Protein AF-A0A7X1B8E7-F1 (afdb_monomer_lite)

Structure (mmCIF, N/CA/C/O backbone):
data_AF-A0A7X1B8E7-F1
#
_entry.id   AF-A0A7X1B8E7-F1
#
loop_
_atom_site.group_PDB
_atom_site.id
_atom_site.type_symbol
_atom_site.label_atom_id
_atom_site.label_alt_id
_atom_site.label_comp_id
_atom_site.label_asym_id
_atom_site.label_entity_id
_atom_site.label_seq_id
_atom_site.pdbx_PDB_ins_code
_atom_site.Cartn_x
_atom_site.Cartn_y
_atom_site.Cartn_z
_atom_site.occupancy
_atom_site.B_iso_or_equiv
_atom_site.auth_seq_id
_atom_site.auth_comp_id
_atom_site.auth_asym_id
_atom_site.auth_atom_id
_atom_site.pdbx_PDB_model_num
ATOM 1 N N . MET A 1 1 ? 8.653 -5.979 -4.083 1.00 61.28 1 MET A N 1
ATOM 2 C CA . MET A 1 1 ? 7.392 -6.712 -4.346 1.00 61.28 1 MET A CA 1
ATOM 3 C C . MET A 1 1 ? 7.484 -7.365 -5.715 1.00 61.28 1 MET A C 1
ATOM 5 O O . MET A 1 1 ? 8.195 -6.838 -6.560 1.00 61.28 1 MET A O 1
ATOM 9 N N . SER A 1 2 ? 6.846 -8.517 -5.927 1.00 78.12 2 SER A N 1
ATOM 10 C CA . SER A 1 2 ? 6.815 -9.160 -7.248 1.00 78.12 2 SER A CA 1
ATOM 11 C C . SER A 1 2 ? 5.537 -8.775 -7.995 1.00 78.12 2 SER A C 1
ATOM 13 O O . SER A 1 2 ? 4.493 -8.579 -7.372 1.00 78.12 2 SER A O 1
ATOM 15 N N . ALA A 1 3 ? 5.582 -8.725 -9.326 1.00 79.88 3 ALA A N 1
ATOM 16 C CA . ALA A 1 3 ? 4.411 -8.384 -10.135 1.00 79.88 3 ALA A CA 1
ATOM 17 C C . ALA A 1 3 ? 3.195 -9.292 -9.848 1.00 79.88 3 ALA A C 1
ATOM 19 O O . ALA A 1 3 ? 2.069 -8.815 -9.789 1.00 79.88 3 ALA A O 1
ATOM 20 N N . TYR A 1 4 ? 3.424 -10.581 -9.570 1.00 84.88 4 TYR A N 1
ATOM 21 C CA . TYR A 1 4 ? 2.363 -11.513 -9.171 1.00 84.88 4 TYR A CA 1
ATOM 22 C C . TYR A 1 4 ? 1.735 -11.164 -7.821 1.00 84.88 4 TYR A C 1
ATOM 24 O O . TYR A 1 4 ? 0.517 -11.217 -7.694 1.00 84.88 4 TYR A O 1
ATOM 32 N N . SER A 1 5 ? 2.540 -10.753 -6.833 1.00 84.12 5 SER A N 1
ATOM 33 C CA . SER A 1 5 ? 1.999 -10.297 -5.549 1.00 84.12 5 SER A CA 1
ATOM 34 C C . SER A 1 5 ? 1.102 -9.069 -5.717 1.00 84.12 5 SER A C 1
ATOM 36 O O . SER A 1 5 ? 0.026 -9.031 -5.134 1.00 84.12 5 SER A O 1
ATOM 38 N N . LEU A 1 6 ? 1.477 -8.117 -6.582 1.00 83.88 6 LEU A N 1
ATOM 39 C CA . LEU A 1 6 ? 0.653 -6.937 -6.869 1.00 83.88 6 LEU A CA 1
ATOM 40 C C . LEU A 1 6 ? -0.681 -7.311 -7.517 1.00 83.88 6 LEU A C 1
ATOM 42 O O . LEU A 1 6 ? -1.714 -6.773 -7.133 1.00 83.88 6 LEU A O 1
ATOM 46 N N . LEU A 1 7 ? -0.670 -8.265 -8.451 1.00 89.06 7 LEU A N 1
ATOM 47 C CA . LEU A 1 7 ? -1.897 -8.747 -9.079 1.00 89.06 7 LEU A CA 1
ATOM 48 C C . LEU A 1 7 ? -2.820 -9.453 -8.081 1.00 89.06 7 LEU A C 1
ATOM 50 O O . LEU A 1 7 ? -4.013 -9.172 -8.053 1.00 89.06 7 LEU A O 1
ATOM 54 N N . VAL A 1 8 ? -2.275 -10.337 -7.240 1.00 89.75 8 VAL A N 1
ATOM 55 C CA . VAL A 1 8 ? -3.066 -11.064 -6.235 1.00 89.75 8 VAL A CA 1
ATOM 56 C C . VAL A 1 8 ? -3.649 -10.101 -5.205 1.00 89.75 8 VAL A C 1
ATOM 58 O O . VAL A 1 8 ? -4.855 -10.117 -4.974 1.00 89.75 8 VAL A O 1
ATOM 61 N N . PHE A 1 9 ? -2.832 -9.218 -4.625 1.00 87.19 9 PHE A N 1
ATOM 62 C CA . PHE A 1 9 ? -3.322 -8.240 -3.652 1.00 87.19 9 PHE A CA 1
ATOM 63 C C . PHE 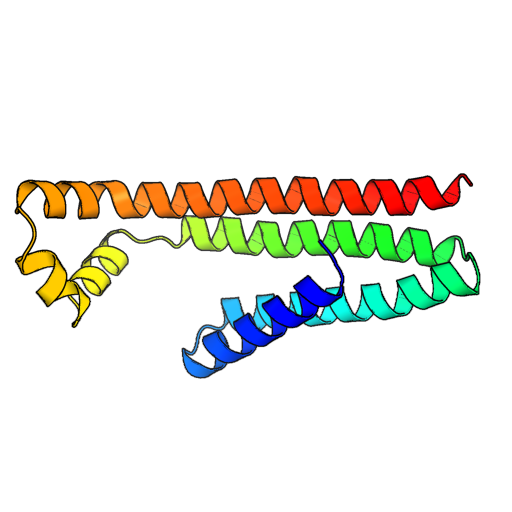A 1 9 ? -4.299 -7.244 -4.277 1.00 87.19 9 PHE A C 1
ATOM 65 O O . PHE A 1 9 ? -5.305 -6.919 -3.654 1.00 87.19 9 PHE A O 1
ATOM 72 N N . GLY A 1 10 ? -4.057 -6.806 -5.515 1.00 85.75 10 GLY A N 1
ATOM 73 C CA . GLY A 1 10 ? -4.974 -5.933 -6.242 1.00 85.75 10 GLY A CA 1
ATOM 74 C C . GLY A 1 10 ? -6.332 -6.586 -6.492 1.00 85.75 10 GLY A C 1
ATOM 75 O O . GLY A 1 10 ? -7.362 -5.970 -6.227 1.00 85.75 10 GLY A O 1
ATOM 76 N N . ALA A 1 11 ? -6.340 -7.851 -6.924 1.00 90.12 11 ALA A N 1
ATOM 77 C CA . ALA A 1 11 ? -7.564 -8.612 -7.160 1.00 90.12 11 ALA A CA 1
ATOM 78 C C . ALA A 1 11 ? -8.343 -8.868 -5.863 1.00 90.12 11 ALA A C 1
ATOM 80 O O . ALA A 1 11 ? -9.553 -8.660 -5.832 1.00 90.12 11 ALA A O 1
ATOM 81 N N . LEU A 1 12 ? -7.657 -9.262 -4.783 1.00 89.06 12 LEU A N 1
ATOM 82 C CA . LEU A 1 12 ? -8.288 -9.458 -3.476 1.00 89.06 12 LEU A CA 1
ATOM 83 C C . LEU A 1 12 ? -8.855 -8.144 -2.931 1.00 89.06 12 LEU A C 1
ATOM 85 O O . LEU A 1 12 ? -10.003 -8.116 -2.502 1.00 89.06 12 LEU A O 1
ATOM 89 N N . SER A 1 13 ? -8.093 -7.049 -3.003 1.00 85.00 13 SER A N 1
ATOM 90 C CA . SER A 1 13 ? -8.560 -5.723 -2.583 1.00 85.00 13 SER A CA 1
ATOM 91 C C . SER A 1 13 ? -9.808 -5.307 -3.362 1.00 85.00 13 SER A C 1
ATOM 93 O O . SER A 1 13 ? -10.795 -4.900 -2.762 1.00 85.00 13 SER A O 1
ATOM 95 N N . LEU A 1 14 ? -9.811 -5.479 -4.688 1.00 87.38 14 LEU A N 1
ATOM 96 C CA . LEU A 1 14 ? -10.980 -5.193 -5.522 1.00 87.38 14 LEU A CA 1
ATOM 97 C C . LEU A 1 14 ? -12.187 -6.059 -5.164 1.00 87.38 14 LEU A C 1
ATOM 99 O O . LEU A 1 14 ? -13.293 -5.534 -5.076 1.00 87.38 14 LEU A O 1
ATOM 103 N N . LEU A 1 15 ? -11.982 -7.359 -4.940 1.00 90.75 15 LEU A N 1
ATOM 104 C CA . LEU A 1 15 ? -13.047 -8.284 -4.563 1.00 90.75 15 LEU A CA 1
ATOM 105 C C . LEU A 1 15 ? -13.686 -7.863 -3.233 1.00 90.75 15 LEU A C 1
ATOM 107 O O . LEU A 1 15 ? -14.893 -7.642 -3.167 1.00 90.75 15 LEU A O 1
ATOM 111 N N . PHE A 1 16 ? -12.877 -7.706 -2.183 1.00 86.44 16 PHE A N 1
ATOM 112 C CA . PHE A 1 16 ? -13.377 -7.365 -0.853 1.00 86.44 16 PHE A CA 1
ATOM 113 C C . PHE A 1 16 ? -13.995 -5.972 -0.822 1.00 86.44 16 PHE A C 1
ATOM 115 O O . PHE A 1 16 ? -15.093 -5.794 -0.303 1.00 86.44 16 PHE A O 1
ATOM 122 N N . SER A 1 17 ? -13.331 -4.977 -1.403 1.00 84.62 17 SER A N 1
ATOM 123 C CA . SER A 1 17 ? -13.833 -3.606 -1.393 1.00 84.62 17 SER A CA 1
ATOM 124 C C . SER A 1 17 ? -15.027 -3.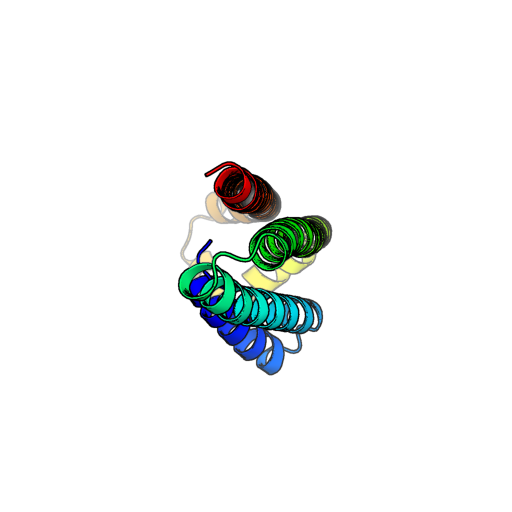396 -2.319 1.00 84.62 17 SER A C 1
ATOM 126 O O . SER A 1 17 ? -15.878 -2.569 -2.007 1.00 84.62 17 SER A O 1
ATOM 128 N N . GLY A 1 18 ? -15.133 -4.158 -3.410 1.00 80.62 18 GLY A N 1
ATOM 129 C CA . GLY A 1 18 ? -16.314 -4.162 -4.271 1.00 80.62 18 GLY A CA 1
ATOM 130 C C . GLY A 1 18 ? -17.546 -4.718 -3.555 1.00 80.62 18 GLY A C 1
ATOM 131 O O . GLY A 1 18 ? -18.621 -4.137 -3.660 1.00 80.62 18 GLY A O 1
ATOM 132 N N . VAL A 1 19 ? -17.381 -5.789 -2.771 1.00 84.19 19 VAL A N 1
ATOM 133 C CA . VAL A 1 19 ? -18.471 -6.384 -1.976 1.00 84.19 19 VAL A CA 1
ATOM 134 C C . VAL A 1 19 ? -18.843 -5.512 -0.772 1.00 84.19 19 VAL A C 1
ATOM 136 O O . VAL A 1 19 ? -20.021 -5.372 -0.459 1.00 84.19 19 VAL A O 1
ATOM 139 N N . LEU A 1 20 ? -17.858 -4.906 -0.104 1.00 81.75 20 LEU A N 1
ATOM 140 C CA . LEU A 1 20 ? -18.058 -4.115 1.118 1.00 81.75 20 LEU A CA 1
ATOM 141 C C . LEU A 1 20 ? -18.331 -2.619 0.861 1.00 81.75 20 LEU A C 1
ATOM 143 O O . LEU A 1 20 ? -18.463 -1.857 1.815 1.00 81.75 20 LEU A O 1
ATOM 147 N N . GLY A 1 21 ? -18.399 -2.177 -0.401 1.00 77.19 21 GLY A N 1
ATOM 148 C CA . GLY A 1 21 ? -18.686 -0.780 -0.764 1.00 77.19 21 GLY A CA 1
ATOM 149 C C . GLY A 1 21 ? -17.548 0.216 -0.484 1.00 77.19 21 GLY A C 1
ATOM 150 O O . GLY A 1 21 ? -17.780 1.419 -0.393 1.00 77.19 21 GLY A O 1
ATOM 151 N N . GLY A 1 22 ? -16.307 -0.256 -0.343 1.00 81.12 22 GLY A N 1
ATOM 152 C CA . GLY A 1 22 ? -15.149 0.569 0.011 1.00 81.12 22 GLY A CA 1
ATOM 153 C C . GLY A 1 22 ? -14.450 1.192 -1.201 1.00 81.12 22 GLY A C 1
ATOM 154 O O . GLY A 1 22 ? -13.495 0.617 -1.721 1.00 81.12 22 GLY A O 1
ATOM 155 N N . LEU A 1 23 ? -14.847 2.398 -1.623 1.00 84.75 23 LEU A N 1
ATOM 156 C CA . LEU A 1 23 ? -14.268 3.065 -2.806 1.00 84.75 23 LEU A CA 1
ATOM 157 C C . LEU A 1 23 ? -12.731 3.162 -2.762 1.00 84.75 23 LEU A C 1
ATOM 159 O O . LEU A 1 23 ? -12.064 2.901 -3.761 1.00 84.75 23 LEU A O 1
ATOM 163 N N . ALA A 1 24 ? -12.154 3.485 -1.603 1.00 82.31 24 ALA A N 1
ATOM 164 C CA . ALA A 1 24 ? -10.705 3.615 -1.458 1.00 82.31 24 ALA A CA 1
ATOM 165 C C . ALA A 1 24 ? -9.963 2.298 -1.756 1.00 82.31 24 ALA A C 1
ATOM 167 O O . ALA A 1 24 ? -8.952 2.298 -2.460 1.00 82.31 24 ALA A O 1
ATOM 168 N N . GLY A 1 25 ? -10.494 1.165 -1.290 1.00 82.88 25 GLY A N 1
ATOM 169 C CA . GLY A 1 25 ? -9.897 -0.143 -1.550 1.00 82.88 25 GLY A CA 1
ATOM 170 C C . GLY A 1 25 ? -10.116 -0.642 -2.984 1.00 82.88 25 GLY A C 1
ATOM 171 O O . GLY A 1 25 ? -9.255 -1.344 -3.520 1.00 82.88 25 GLY A O 1
ATOM 172 N N . VAL A 1 26 ? -11.190 -0.204 -3.656 1.00 87.12 26 VAL A N 1
ATOM 173 C CA . VAL A 1 26 ? -11.376 -0.405 -5.106 1.00 87.12 26 VAL A CA 1
ATOM 174 C C . VAL A 1 26 ? -10.303 0.353 -5.891 1.00 87.12 26 VAL A C 1
ATOM 176 O O . VAL A 1 26 ? -9.643 -0.229 -6.752 1.00 87.12 26 VAL A O 1
ATOM 179 N N . LEU A 1 27 ? -10.083 1.631 -5.570 1.00 88.19 27 LEU A N 1
ATOM 180 C CA . LEU A 1 27 ? -9.097 2.474 -6.254 1.00 88.19 27 LEU A CA 1
ATOM 181 C C . LEU A 1 27 ? -7.669 1.947 -6.077 1.00 88.19 27 LEU A C 1
ATOM 183 O O . LEU A 1 27 ? -6.920 1.845 -7.050 1.00 88.19 27 LEU A O 1
ATOM 187 N N . VAL A 1 28 ? -7.299 1.555 -4.857 1.00 88.12 28 VAL A N 1
ATOM 188 C CA . VAL A 1 28 ? -5.982 0.961 -4.588 1.00 88.12 28 VAL A CA 1
ATOM 189 C C . VAL A 1 28 ? -5.837 -0.390 -5.260 1.00 88.12 28 VAL A C 1
ATOM 191 O O . VAL A 1 28 ? -4.807 -0.645 -5.879 1.00 88.12 28 VAL A O 1
ATOM 194 N N . GLY A 1 29 ? -6.859 -1.244 -5.196 1.00 89.06 29 GLY A N 1
ATOM 195 C CA . GLY A 1 29 ? -6.822 -2.541 -5.858 1.00 89.06 29 GLY A CA 1
ATOM 196 C C . GLY A 1 29 ? -6.628 -2.408 -7.372 1.00 89.06 29 GLY A C 1
ATOM 197 O O . GLY A 1 29 ? -5.762 -3.074 -7.942 1.00 89.06 29 GLY A O 1
ATOM 198 N N . ALA A 1 30 ? -7.338 -1.473 -8.011 1.00 90.62 30 ALA A N 1
ATOM 199 C CA . ALA A 1 30 ? -7.154 -1.151 -9.425 1.00 90.62 30 ALA A CA 1
ATOM 200 C C . ALA A 1 30 ? -5.738 -0.632 -9.726 1.00 90.62 30 ALA A C 1
ATOM 202 O O . ALA A 1 30 ? -5.110 -1.083 -10.685 1.00 90.62 30 ALA A O 1
ATOM 203 N N . ALA A 1 31 ? -5.195 0.258 -8.889 1.00 91.00 31 ALA A N 1
ATOM 204 C CA . ALA A 1 31 ? -3.826 0.743 -9.044 1.00 91.00 31 ALA A CA 1
ATOM 205 C C . ALA A 1 31 ? -2.794 -0.393 -8.934 1.00 91.00 31 ALA A C 1
ATOM 207 O O . ALA A 1 31 ? -1.898 -0.490 -9.773 1.00 91.00 31 ALA A O 1
ATOM 208 N N . LEU A 1 32 ? -2.939 -1.294 -7.956 1.00 91.38 32 LEU A N 1
ATOM 209 C CA . LEU A 1 32 ? -2.067 -2.464 -7.797 1.00 91.38 32 LEU A CA 1
ATOM 210 C C . LEU A 1 32 ? -2.113 -3.378 -9.029 1.00 91.38 32 LEU A C 1
ATOM 212 O O . LEU A 1 32 ? -1.058 -3.807 -9.506 1.00 91.38 32 LEU A O 1
ATOM 216 N N . LEU A 1 33 ? -3.305 -3.625 -9.587 1.00 93.19 33 LEU A N 1
ATOM 217 C CA . LEU A 1 33 ? -3.454 -4.398 -10.822 1.00 93.19 33 LEU A CA 1
ATOM 218 C C . LEU A 1 33 ? -2.749 -3.728 -12.005 1.00 93.19 33 LEU A C 1
ATOM 220 O O . LEU A 1 33 ? -2.004 -4.392 -12.729 1.00 93.19 33 LEU A O 1
ATOM 224 N N . LEU A 1 34 ? -2.946 -2.420 -12.186 1.00 93.62 34 LEU A N 1
ATOM 225 C CA . LEU A 1 34 ? -2.307 -1.654 -13.258 1.00 93.62 34 LEU A CA 1
ATOM 226 C C . LEU A 1 34 ? -0.780 -1.694 -13.134 1.00 93.62 34 LEU A C 1
ATOM 228 O O . LEU A 1 34 ? -0.091 -2.044 -14.095 1.00 93.62 34 LEU A O 1
ATOM 232 N N . HIS A 1 35 ? -0.241 -1.413 -11.946 1.00 93.06 35 HIS A N 1
ATOM 233 C CA . HIS A 1 35 ? 1.199 -1.453 -11.701 1.00 93.06 35 HIS A CA 1
ATOM 234 C C . HIS A 1 35 ? 1.783 -2.859 -11.887 1.00 93.06 35 HIS A C 1
ATOM 236 O O . HIS A 1 35 ? 2.856 -2.989 -12.484 1.00 93.06 35 HIS A O 1
ATOM 242 N N . GLY A 1 36 ? 1.080 -3.906 -11.439 1.00 91.62 36 GLY A N 1
ATOM 243 C CA . GLY A 1 36 ? 1.472 -5.303 -11.641 1.00 91.62 36 GLY A CA 1
ATOM 244 C C . GLY A 1 36 ? 1.462 -5.712 -13.117 1.00 91.62 36 GLY A C 1
ATOM 245 O O . GLY A 1 36 ? 2.406 -6.349 -13.591 1.00 91.62 36 GLY A O 1
ATOM 246 N N . GLY A 1 37 ? 0.446 -5.291 -13.875 1.00 93.00 37 GLY A N 1
ATOM 247 C CA . GLY A 1 37 ? 0.341 -5.533 -15.315 1.00 93.00 37 GLY A CA 1
ATOM 248 C C . GLY A 1 37 ? 1.451 -4.843 -16.113 1.00 93.00 37 GLY A C 1
ATOM 249 O O . GLY A 1 37 ? 2.115 -5.480 -16.937 1.00 93.00 37 GLY A O 1
ATOM 250 N N . VAL A 1 38 ? 1.716 -3.564 -15.818 1.00 92.12 38 VAL A N 1
ATOM 251 C CA . VAL A 1 38 ? 2.830 -2.806 -16.415 1.00 92.12 38 VAL A CA 1
ATOM 252 C C . VAL A 1 38 ? 4.167 -3.467 -16.095 1.00 92.12 38 VAL A C 1
ATOM 254 O O . VAL A 1 38 ? 5.007 -3.612 -16.988 1.00 92.12 38 VAL A O 1
ATOM 257 N N . GLU A 1 39 ? 4.368 -3.906 -14.851 1.00 92.81 39 GLU A N 1
ATOM 258 C CA . GLU A 1 39 ? 5.595 -4.587 -14.450 1.00 92.81 39 GLU A CA 1
ATOM 259 C C . GLU A 1 39 ? 5.785 -5.907 -15.206 1.00 92.81 39 GLU A C 1
ATOM 261 O O . GLU A 1 39 ? 6.865 -6.129 -15.753 1.00 92.81 39 GLU A O 1
ATOM 266 N N . LEU A 1 40 ? 4.753 -6.751 -15.326 1.00 92.69 40 LEU A N 1
ATOM 267 C CA . LEU A 1 40 ? 4.836 -7.990 -16.110 1.00 92.69 40 LEU A CA 1
ATOM 268 C C . LEU A 1 40 ? 5.187 -7.723 -17.574 1.00 92.69 40 LEU A C 1
ATOM 270 O O . LEU A 1 40 ? 6.069 -8.385 -18.127 1.00 92.69 40 LEU A O 1
ATOM 274 N N . TRP A 1 41 ? 4.520 -6.757 -18.203 1.00 91.50 41 TRP A N 1
ATOM 275 C CA . TRP A 1 41 ? 4.753 -6.441 -19.607 1.00 91.50 41 TRP A CA 1
ATOM 276 C C . TRP A 1 41 ? 6.164 -5.891 -19.838 1.00 91.50 41 TRP A C 1
ATOM 278 O O . TRP A 1 41 ? 6.922 -6.429 -20.649 1.00 91.50 41 TRP A O 1
ATOM 288 N N . LYS A 1 42 ? 6.567 -4.859 -19.089 1.00 90.00 42 LYS A N 1
ATOM 289 C CA . LYS A 1 42 ? 7.881 -4.227 -19.263 1.00 90.00 42 LYS A CA 1
ATOM 290 C C . LYS A 1 42 ? 9.029 -5.126 -18.818 1.00 90.00 42 LYS A C 1
ATOM 292 O O . LYS A 1 42 ? 10.099 -5.058 -19.419 1.00 90.00 42 LYS A O 1
ATOM 297 N N . ARG A 1 43 ? 8.827 -5.999 -17.825 1.00 88.38 43 ARG A N 1
ATOM 298 C CA . ARG A 1 43 ? 9.834 -6.987 -17.415 1.00 88.38 43 ARG A CA 1
ATOM 299 C C . ARG A 1 43 ? 10.080 -8.023 -18.507 1.00 88.38 43 ARG A C 1
ATOM 301 O O . ARG A 1 43 ? 11.239 -8.343 -18.750 1.00 88.38 43 ARG A O 1
ATOM 308 N N . LYS A 1 44 ? 9.036 -8.491 -19.204 1.00 89.06 44 LYS A N 1
ATOM 309 C CA . LYS A 1 44 ? 9.197 -9.369 -20.379 1.00 89.06 44 LYS A CA 1
ATOM 310 C C . LYS A 1 44 ? 10.041 -8.695 -21.463 1.00 89.06 44 LYS A C 1
ATOM 312 O O . LYS A 1 44 ? 11.008 -9.292 -21.923 1.00 89.06 44 LYS A O 1
ATOM 317 N N . VAL A 1 45 ? 9.744 -7.434 -21.791 1.00 86.88 45 VAL A N 1
ATOM 318 C CA . VAL A 1 45 ? 10.526 -6.647 -22.767 1.00 86.88 45 VAL A CA 1
ATOM 319 C C . VAL A 1 45 ? 11.977 -6.454 -22.310 1.00 86.88 45 VAL A C 1
ATOM 321 O O . VAL A 1 45 ? 12.898 -6.607 -23.105 1.00 86.88 45 VAL A O 1
ATOM 324 N N . LEU A 1 46 ? 12.209 -6.150 -21.029 1.00 87.38 46 LEU A N 1
ATOM 325 C CA . LEU A 1 46 ? 13.563 -5.981 -20.494 1.00 87.38 46 LEU A CA 1
ATOM 326 C C . LEU A 1 46 ? 14.382 -7.277 -20.580 1.00 87.38 46 LEU A C 1
ATOM 328 O O . LEU A 1 46 ? 15.557 -7.225 -20.926 1.00 87.38 46 LEU A O 1
ATOM 332 N N . ILE A 1 47 ? 13.777 -8.426 -20.274 1.00 87.00 47 ILE A N 1
ATOM 333 C CA . ILE A 1 47 ? 14.466 -9.722 -20.321 1.00 87.00 47 ILE A CA 1
ATOM 334 C C . ILE A 1 47 ? 14.753 -10.136 -21.769 1.00 87.00 47 ILE A C 1
ATOM 336 O O . ILE A 1 47 ? 15.862 -10.580 -22.055 1.00 87.00 47 ILE A O 1
ATOM 340 N N . ALA A 1 48 ? 13.782 -9.973 -22.671 1.00 86.81 48 ALA A N 1
ATOM 341 C CA . ALA A 1 48 ? 13.911 -10.397 -24.063 1.00 86.81 48 ALA A CA 1
ATOM 342 C C . ALA A 1 48 ? 14.836 -9.482 -24.883 1.00 86.81 48 ALA A C 1
ATOM 344 O O . ALA A 1 48 ? 15.647 -9.966 -25.664 1.00 86.81 48 ALA A O 1
ATOM 345 N N . GLU A 1 49 ? 14.730 -8.163 -24.702 1.00 85.94 49 GLU A N 1
ATOM 346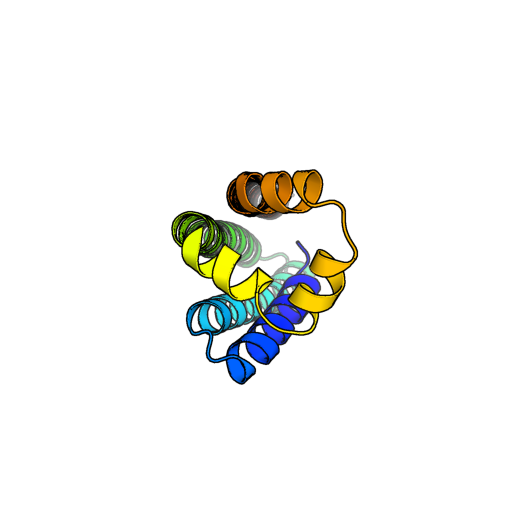 C CA . GLU A 1 49 ? 15.344 -7.178 -25.606 1.00 85.94 49 GLU A CA 1
ATOM 347 C C . GLU A 1 49 ? 16.403 -6.295 -24.926 1.00 85.94 49 GLU A C 1
ATOM 349 O O . GLU A 1 49 ? 17.019 -5.461 -25.586 1.00 85.94 49 GLU A O 1
ATOM 354 N N . ARG A 1 50 ? 16.595 -6.414 -23.601 1.00 82.25 50 ARG A N 1
ATOM 355 C CA . ARG A 1 50 ? 17.536 -5.604 -22.792 1.00 82.25 50 ARG A CA 1
ATOM 356 C C . ARG A 1 50 ? 17.429 -4.088 -23.010 1.00 82.25 50 ARG A C 1
ATOM 358 O O . ARG A 1 50 ? 18.388 -3.340 -22.832 1.00 82.25 50 ARG A O 1
ATOM 365 N N . LYS A 1 51 ? 16.236 -3.597 -23.360 1.00 85.19 51 LYS A N 1
ATOM 366 C CA . LYS A 1 51 ? 16.017 -2.176 -23.653 1.00 85.19 51 LYS A CA 1
ATOM 367 C C . LYS A 1 51 ? 16.135 -1.309 -22.398 1.00 85.19 51 LYS A C 1
ATOM 369 O O . LYS A 1 51 ? 15.337 -1.425 -21.467 1.00 85.19 51 LYS A O 1
ATOM 374 N N . VAL A 1 52 ? 17.032 -0.322 -22.447 1.00 87.06 52 VAL A N 1
ATOM 375 C CA . VAL A 1 52 ? 17.205 0.730 -21.422 1.00 87.06 52 VAL A CA 1
ATOM 376 C C . VAL A 1 52 ? 15.885 1.437 -21.092 1.00 87.06 52 VAL A C 1
ATOM 378 O O . VAL A 1 52 ? 15.587 1.713 -19.930 1.00 87.06 52 VAL A O 1
ATOM 381 N N . ALA A 1 53 ? 15.055 1.701 -22.104 1.00 89.06 53 ALA A N 1
ATOM 382 C CA . ALA A 1 53 ? 13.747 2.325 -21.914 1.00 89.06 53 ALA A CA 1
ATOM 383 C C . ALA A 1 53 ? 12.808 1.480 -21.030 1.00 89.06 53 ALA A C 1
ATOM 385 O O . ALA A 1 53 ? 12.070 2.038 -20.220 1.00 89.06 53 ALA A O 1
ATOM 386 N N . ALA A 1 54 ? 12.865 0.145 -21.130 1.00 88.75 54 ALA A N 1
ATOM 387 C CA . ALA A 1 54 ? 12.037 -0.750 -20.323 1.00 88.75 54 ALA A CA 1
ATOM 388 C C . ALA A 1 54 ? 12.456 -0.727 -18.845 1.00 88.75 54 ALA A C 1
ATOM 390 O O . ALA A 1 54 ? 11.603 -0.604 -17.970 1.00 88.75 54 ALA A O 1
ATOM 391 N N . ALA A 1 55 ? 13.760 -0.748 -18.558 1.00 88.88 55 ALA A N 1
ATOM 392 C CA . ALA A 1 55 ? 14.268 -0.639 -17.190 1.00 88.88 55 ALA A CA 1
ATOM 393 C C . ALA A 1 55 ? 14.004 0.744 -16.561 1.00 88.88 55 ALA A C 1
ATOM 395 O O . ALA A 1 55 ? 13.639 0.818 -15.387 1.00 88.88 55 ALA A O 1
ATOM 396 N N . LYS A 1 56 ? 14.094 1.841 -17.333 1.00 91.06 56 LYS A N 1
ATOM 397 C CA . LYS A 1 56 ? 13.668 3.176 -16.863 1.00 91.06 56 LYS A CA 1
ATOM 398 C C . LYS A 1 56 ? 12.175 3.203 -16.523 1.00 91.06 56 LYS A C 1
ATOM 400 O O . LYS A 1 56 ? 11.814 3.682 -15.452 1.00 91.06 56 LYS A O 1
ATOM 405 N N . ALA A 1 57 ? 11.327 2.656 -17.397 1.00 92.38 57 ALA A N 1
ATOM 406 C CA . ALA A 1 57 ? 9.884 2.588 -17.169 1.00 92.38 57 ALA A CA 1
ATOM 407 C C . ALA A 1 57 ? 9.532 1.750 -15.929 1.00 92.38 57 ALA A C 1
ATOM 409 O O . ALA A 1 57 ? 8.698 2.166 -15.134 1.00 92.38 57 ALA A O 1
ATOM 410 N N . LEU A 1 58 ? 10.206 0.614 -15.719 1.00 93.12 58 LEU A N 1
ATOM 411 C CA . LEU A 1 58 ? 10.032 -0.218 -14.525 1.00 93.12 58 LEU A CA 1
ATOM 412 C C . LEU A 1 58 ? 10.426 0.520 -13.241 1.00 93.12 58 LEU A C 1
ATOM 414 O O . LEU A 1 58 ? 9.696 0.456 -12.257 1.00 93.12 58 LEU A O 1
ATOM 418 N N . ALA A 1 59 ? 11.538 1.260 -13.253 1.00 93.31 59 ALA A N 1
ATOM 419 C CA . ALA A 1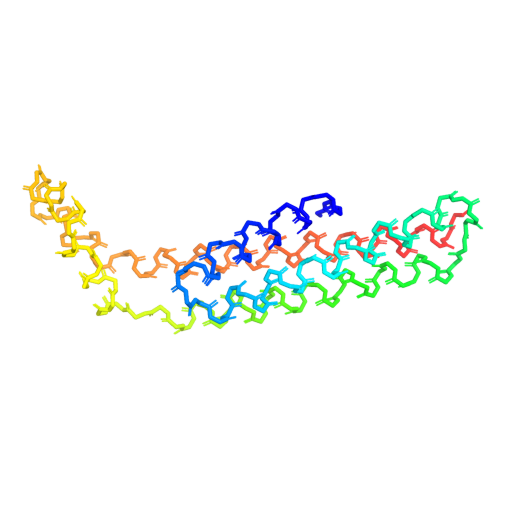 59 ? 11.945 2.059 -12.099 1.00 93.31 59 ALA A CA 1
ATOM 420 C C . ALA A 1 59 ? 10.925 3.161 -11.770 1.00 93.31 59 ALA A C 1
ATOM 422 O O . ALA A 1 59 ? 10.570 3.337 -10.608 1.00 93.31 59 ALA A O 1
ATOM 423 N N . VAL A 1 60 ? 10.416 3.864 -12.787 1.00 94.75 60 VAL A N 1
ATOM 424 C CA . VAL A 1 60 ? 9.359 4.874 -12.608 1.00 94.75 60 VAL A CA 1
ATOM 425 C C . VAL A 1 60 ? 8.073 4.232 -12.087 1.00 94.75 60 VAL A C 1
ATOM 427 O O . VAL A 1 60 ? 7.482 4.758 -11.150 1.00 94.75 60 VAL A O 1
ATOM 430 N N . ASN A 1 61 ? 7.676 3.073 -12.623 1.00 94.75 61 ASN A N 1
ATOM 431 C CA . ASN A 1 61 ? 6.501 2.332 -12.164 1.00 94.75 61 ASN A CA 1
ATOM 432 C C . ASN A 1 61 ? 6.587 1.987 -10.670 1.00 94.75 61 ASN A C 1
ATOM 434 O O . ASN A 1 61 ? 5.603 2.148 -9.961 1.00 94.75 61 ASN A O 1
ATOM 438 N N . GLN A 1 62 ? 7.762 1.571 -10.181 1.00 93.75 62 GLN A N 1
ATOM 439 C CA . GLN A 1 62 ? 7.977 1.293 -8.756 1.00 93.75 62 GLN A CA 1
ATOM 440 C C . GLN A 1 62 ? 7.915 2.559 -7.892 1.00 93.75 62 GLN A C 1
ATOM 442 O O . GLN A 1 62 ? 7.328 2.530 -6.815 1.00 93.75 62 GLN A O 1
ATOM 447 N N . CYS A 1 63 ? 8.473 3.683 -8.353 1.00 94.94 63 CYS A N 1
ATOM 448 C CA . CYS A 1 63 ? 8.354 4.950 -7.625 1.00 94.94 63 CYS A CA 1
ATOM 449 C C . CYS A 1 63 ? 6.898 5.430 -7.543 1.00 94.94 63 CYS A C 1
ATOM 451 O O . CYS A 1 63 ? 6.461 5.859 -6.480 1.00 94.94 63 CYS A O 1
ATOM 453 N N . LEU A 1 64 ? 6.144 5.336 -8.643 1.00 94.44 64 LEU A N 1
ATOM 454 C CA . LEU A 1 64 ? 4.727 5.707 -8.668 1.00 94.44 64 LEU A CA 1
ATOM 455 C C . LEU A 1 64 ? 3.898 4.795 -7.764 1.00 94.44 64 LEU A C 1
ATOM 457 O O . LEU A 1 64 ? 3.138 5.298 -6.946 1.00 94.44 64 LEU A O 1
ATOM 461 N N . LEU A 1 65 ? 4.120 3.480 -7.837 1.00 92.62 65 LEU A N 1
ATOM 462 C CA . LEU A 1 65 ? 3.487 2.514 -6.944 1.00 92.62 65 LEU A CA 1
ATOM 463 C C . LEU A 1 65 ? 3.749 2.854 -5.468 1.00 92.62 65 LEU A C 1
ATOM 465 O O . LEU A 1 65 ? 2.819 2.822 -4.665 1.00 92.62 65 LEU A O 1
ATOM 469 N N . ALA A 1 66 ? 4.989 3.220 -5.118 1.00 93.81 66 ALA A N 1
ATOM 470 C CA . ALA A 1 66 ? 5.334 3.640 -3.763 1.00 93.81 66 ALA A CA 1
ATOM 471 C C . ALA A 1 66 ? 4.485 4.836 -3.324 1.00 93.81 66 ALA A C 1
ATOM 473 O O . ALA A 1 66 ? 3.871 4.786 -2.265 1.00 93.81 66 ALA A O 1
ATOM 474 N N . VAL A 1 67 ? 4.411 5.886 -4.148 1.00 94.56 67 VAL A N 1
ATOM 475 C CA . VAL A 1 67 ? 3.618 7.087 -3.850 1.00 94.56 67 VAL A CA 1
ATOM 476 C C . VAL A 1 67 ? 2.139 6.742 -3.701 1.00 94.56 67 VAL A C 1
ATOM 478 O O . VAL A 1 67 ? 1.530 7.133 -2.711 1.00 94.56 67 VAL A O 1
ATOM 481 N N . THR A 1 68 ? 1.566 5.974 -4.629 1.00 92.62 68 THR A N 1
ATOM 482 C CA . THR A 1 68 ? 0.149 5.591 -4.589 1.00 92.62 68 THR A CA 1
ATOM 483 C C . THR A 1 68 ? -0.196 4.825 -3.315 1.00 92.62 68 THR A C 1
ATOM 485 O O . THR A 1 68 ? -1.162 5.166 -2.632 1.00 92.62 68 THR A O 1
ATOM 488 N N . VAL A 1 69 ? 0.607 3.817 -2.960 1.00 90.88 69 VAL A N 1
ATOM 489 C CA . VAL A 1 69 ? 0.363 3.017 -1.754 1.00 90.88 69 VAL A CA 1
ATOM 490 C C . VAL A 1 69 ? 0.614 3.839 -0.490 1.00 90.88 69 VAL A C 1
ATOM 492 O O . VAL A 1 69 ? -0.164 3.740 0.452 1.00 90.88 69 VAL A O 1
ATOM 495 N N . LEU A 1 70 ? 1.635 4.699 -0.463 1.00 93.69 70 LEU A N 1
ATOM 496 C CA . LEU A 1 70 ? 1.902 5.582 0.676 1.00 93.69 70 LEU A CA 1
ATOM 497 C C . LEU A 1 70 ? 0.764 6.560 0.932 1.00 93.69 70 LEU A C 1
ATOM 499 O O . LEU A 1 70 ? 0.329 6.688 2.072 1.00 93.69 70 LEU A O 1
ATOM 503 N N . VAL A 1 71 ? 0.272 7.224 -0.114 1.00 93.12 71 VAL A N 1
ATOM 504 C CA . VAL A 1 71 ? -0.857 8.152 0.000 1.00 93.12 71 VAL A CA 1
ATOM 505 C C . VAL A 1 71 ? -2.063 7.426 0.581 1.00 93.12 71 VAL A C 1
ATOM 507 O O . VAL A 1 71 ? -2.670 7.931 1.520 1.00 93.12 71 VAL A O 1
ATOM 510 N N . TYR A 1 72 ? -2.366 6.221 0.092 1.00 91.50 72 TYR A N 1
ATOM 511 C CA . TYR A 1 72 ? -3.455 5.425 0.642 1.00 91.50 72 TYR A CA 1
ATOM 512 C C . TYR A 1 72 ? -3.237 5.037 2.105 1.00 91.50 72 TYR A C 1
ATOM 514 O O . TYR A 1 72 ? -4.130 5.246 2.916 1.00 91.50 72 TYR A O 1
ATOM 522 N N . LEU A 1 73 ? -2.077 4.477 2.457 1.00 92.25 73 LEU A N 1
ATOM 523 C CA . LEU A 1 73 ? -1.823 3.990 3.815 1.00 92.25 73 LEU A CA 1
ATOM 524 C C . LEU A 1 73 ? -1.798 5.135 4.832 1.00 92.25 73 LEU A C 1
ATOM 526 O O . LEU A 1 73 ? -2.331 4.987 5.928 1.00 92.25 73 LEU A O 1
ATOM 530 N N . LEU A 1 74 ? -1.220 6.283 4.470 1.00 93.44 74 LEU A N 1
ATOM 531 C CA . LEU A 1 74 ? -1.223 7.474 5.319 1.00 93.44 74 LEU A CA 1
ATOM 532 C C . LEU A 1 74 ? -2.630 8.060 5.447 1.00 93.44 74 LEU A C 1
ATOM 534 O O . LEU A 1 74 ? -3.045 8.391 6.553 1.00 93.44 74 LEU A O 1
ATOM 538 N N . TRP A 1 75 ? -3.386 8.138 4.349 1.00 92.69 75 TRP A N 1
ATOM 539 C CA . TRP A 1 75 ? -4.787 8.551 4.396 1.00 92.69 75 TRP A CA 1
ATOM 540 C C . TRP A 1 75 ? -5.616 7.606 5.277 1.00 92.69 75 TRP A C 1
ATOM 542 O O . TRP A 1 75 ? -6.324 8.075 6.160 1.00 92.69 75 TRP A O 1
ATOM 552 N N . ALA A 1 76 ? -5.467 6.289 5.119 1.00 90.19 76 ALA A N 1
ATOM 553 C CA . ALA A 1 76 ? -6.161 5.290 5.928 1.00 90.19 76 ALA A CA 1
ATOM 554 C C . ALA A 1 76 ? -5.797 5.409 7.415 1.00 90.19 76 ALA A C 1
ATOM 556 O O . ALA A 1 76 ? -6.682 5.343 8.260 1.00 90.19 76 ALA A O 1
ATOM 557 N N . ALA A 1 77 ? -4.526 5.665 7.743 1.00 91.50 77 ALA A N 1
ATOM 558 C CA . ALA A 1 77 ? -4.097 5.899 9.121 1.00 91.50 77 ALA A CA 1
ATOM 559 C C . ALA A 1 77 ? -4.760 7.139 9.746 1.00 91.50 77 ALA A C 1
ATOM 561 O O . ALA A 1 77 ? -5.118 7.120 10.925 1.00 91.50 77 ALA A O 1
ATOM 562 N N . LEU A 1 78 ? -4.934 8.210 8.963 1.00 90.81 78 LEU A N 1
ATOM 563 C CA . LEU A 1 78 ? -5.588 9.443 9.412 1.00 90.81 78 LEU A CA 1
ATOM 564 C C . LEU A 1 78 ? -7.100 9.281 9.594 1.00 90.81 78 LEU A C 1
ATOM 566 O O . LEU A 1 78 ? -7.669 9.952 10.448 1.00 90.81 78 LEU A O 1
ATOM 570 N N . GLN A 1 79 ? -7.731 8.386 8.832 1.00 90.31 79 GLN A N 1
ATOM 571 C CA . GLN A 1 79 ? -9.166 8.100 8.927 1.00 90.31 79 GLN A CA 1
ATOM 572 C C . GLN A 1 79 ? -9.526 7.121 10.050 1.00 90.31 79 GLN A C 1
ATOM 574 O O . GLN A 1 79 ? -10.697 6.812 10.233 1.00 90.31 79 GLN A O 1
ATOM 579 N N . ILE A 1 80 ? -8.547 6.618 10.810 1.00 88.81 80 ILE A N 1
ATOM 580 C CA . ILE A 1 80 ? -8.839 5.772 11.968 1.00 88.81 80 ILE A CA 1
ATOM 581 C C . ILE A 1 80 ? -9.537 6.611 13.043 1.00 88.81 80 ILE A C 1
ATOM 583 O O . ILE A 1 80 ? -8.882 7.405 13.732 1.00 88.81 80 ILE A O 1
ATOM 587 N N . ASP A 1 81 ? -10.839 6.380 13.201 1.00 89.25 81 ASP A N 1
ATOM 588 C CA . ASP A 1 81 ? -11.680 6.937 14.256 1.00 89.25 81 ASP A CA 1
ATOM 589 C C . ASP A 1 81 ? -11.868 5.922 15.396 1.00 89.25 81 ASP A C 1
ATOM 591 O O . ASP A 1 81 ? -12.317 4.788 15.202 1.00 89.25 81 ASP A O 1
ATOM 595 N N . SER A 1 82 ? -11.530 6.346 16.613 1.00 86.00 82 SER A N 1
ATOM 596 C CA . SER A 1 82 ? -11.713 5.552 17.826 1.00 86.00 82 SER A CA 1
ATOM 597 C C . SER A 1 82 ? -13.185 5.214 18.078 1.00 86.00 82 SER A C 1
ATOM 599 O O . SER A 1 82 ? -13.477 4.119 18.559 1.00 86.00 82 SER A O 1
ATOM 601 N N . ALA A 1 83 ? -14.116 6.112 17.736 1.00 86.31 83 ALA A N 1
ATOM 602 C CA . ALA A 1 83 ? -15.547 5.875 17.913 1.00 86.31 83 ALA A CA 1
ATOM 603 C C . ALA A 1 83 ? -16.062 4.795 16.950 1.00 86.31 83 ALA A C 1
ATOM 605 O O . ALA A 1 83 ? -16.839 3.922 17.345 1.00 86.31 83 ALA A O 1
ATOM 606 N N . GLU A 1 84 ? -15.587 4.803 15.702 1.00 86.94 84 GLU A N 1
ATOM 607 C CA . GLU A 1 84 ? -15.928 3.772 14.723 1.00 86.94 84 GLU A CA 1
ATOM 608 C C . GLU A 1 84 ? -15.374 2.407 15.145 1.00 86.94 84 GLU A C 1
ATOM 610 O O . GLU A 1 84 ? -16.113 1.420 15.131 1.00 86.94 84 GLU A O 1
ATOM 615 N N . ILE A 1 85 ? -14.123 2.350 15.616 1.00 86.44 85 ILE A N 1
ATOM 616 C CA . ILE A 1 85 ? -13.520 1.121 16.151 1.00 86.44 85 ILE A CA 1
ATOM 617 C C . ILE A 1 85 ? -14.331 0.580 17.328 1.00 86.44 85 ILE A C 1
ATOM 619 O O . ILE A 1 85 ? -14.685 -0.599 17.322 1.00 86.44 85 ILE A O 1
ATOM 623 N N . ALA A 1 86 ? -14.675 1.424 18.304 1.00 85.62 86 ALA A N 1
ATOM 624 C CA . ALA A 1 86 ? -15.513 1.012 19.427 1.00 85.62 86 ALA A CA 1
ATOM 625 C C . ALA A 1 86 ? -16.860 0.459 18.931 1.00 85.62 86 ALA A C 1
ATOM 627 O O . ALA A 1 86 ? -17.294 -0.607 19.362 1.00 85.62 86 ALA A O 1
ATOM 628 N N . SER A 1 87 ? -17.482 1.111 17.942 1.00 86.31 87 SER A N 1
ATOM 629 C CA . SER A 1 87 ? -18.733 0.626 17.346 1.00 86.31 87 SER A CA 1
ATOM 630 C C . SER A 1 87 ? -18.588 -0.750 16.686 1.00 86.31 87 SER A C 1
ATOM 632 O O . SER A 1 87 ? -19.523 -1.545 16.742 1.00 86.31 87 SER A O 1
ATOM 634 N N . ILE A 1 88 ? -17.432 -1.053 16.081 1.00 87.12 88 ILE A N 1
ATOM 635 C CA . ILE A 1 88 ? -17.133 -2.350 15.460 1.00 87.12 88 ILE A CA 1
ATOM 636 C C . ILE A 1 88 ? -16.947 -3.426 16.530 1.00 87.12 88 ILE A C 1
ATOM 638 O O . ILE A 1 88 ? -17.481 -4.524 16.377 1.00 87.12 88 ILE A O 1
ATOM 642 N N . LEU A 1 89 ? -16.248 -3.115 17.624 1.00 87.31 89 LEU A N 1
ATOM 643 C CA . LEU A 1 89 ? -16.048 -4.043 18.743 1.00 87.31 89 LEU A CA 1
ATOM 644 C C . LEU A 1 89 ? -17.371 -4.438 19.418 1.00 87.31 89 LEU A C 1
ATOM 646 O O . LEU A 1 89 ? -17.498 -5.545 19.937 1.00 87.31 89 LEU A O 1
ATOM 650 N N . GLN A 1 90 ? -18.382 -3.572 19.341 1.00 88.44 90 GLN A N 1
ATOM 651 C CA . GLN A 1 90 ? -19.731 -3.831 19.850 1.00 88.44 90 GLN A CA 1
ATOM 652 C C . GLN A 1 90 ? -20.629 -4.619 18.876 1.00 88.44 90 GLN A C 1
ATOM 654 O O . GLN A 1 90 ? -21.777 -4.919 19.216 1.00 88.44 90 GLN A O 1
ATOM 659 N N . ARG A 1 91 ? -20.152 -4.980 17.676 1.00 87.75 91 ARG A N 1
ATOM 660 C CA . ARG A 1 91 ? -20.901 -5.830 16.733 1.00 87.75 91 ARG A CA 1
ATOM 661 C C . ARG A 1 91 ? -20.685 -7.308 17.044 1.00 87.75 91 ARG A C 1
ATOM 663 O O . ARG A 1 91 ? -19.600 -7.728 17.440 1.00 87.75 91 ARG A O 1
ATOM 670 N N . GLU A 1 92 ? -21.706 -8.122 16.805 1.00 86.56 92 GLU A N 1
ATOM 671 C CA . GLU A 1 92 ? -21.551 -9.579 16.830 1.00 86.56 92 GLU A CA 1
ATOM 672 C C . GLU A 1 92 ? -20.715 -10.062 15.627 1.00 86.56 92 GLU A C 1
ATOM 674 O O . GLU A 1 92 ? -20.841 -9.489 14.540 1.00 86.56 92 GLU A O 1
ATOM 679 N N . PRO A 1 93 ? -19.858 -11.095 15.775 1.00 86.56 93 PRO A N 1
ATOM 680 C CA . PRO A 1 93 ? -19.642 -11.921 16.974 1.00 86.56 93 PRO A CA 1
ATOM 681 C C . PRO A 1 93 ? -18.571 -11.374 17.937 1.00 86.56 93 PRO A C 1
ATOM 683 O O . PRO A 1 93 ? -18.270 -12.003 18.951 1.00 86.56 93 PRO A O 1
ATOM 686 N N . ILE A 1 94 ? -17.954 -10.232 17.613 1.00 87.06 94 ILE A N 1
ATOM 687 C CA . ILE A 1 94 ? -16.824 -9.674 18.370 1.00 87.06 94 ILE A CA 1
ATOM 688 C C . ILE A 1 94 ? -17.254 -9.356 19.800 1.00 87.06 94 ILE A C 1
ATOM 690 O O . ILE A 1 94 ? -16.570 -9.738 20.746 1.00 87.06 94 ILE A O 1
ATOM 694 N N . LYS A 1 95 ? -18.431 -8.749 19.962 1.00 87.19 95 LYS A N 1
ATOM 695 C CA . LYS A 1 95 ? -19.005 -8.434 21.269 1.00 87.19 95 LYS A CA 1
ATOM 696 C C . LYS A 1 95 ? -19.092 -9.657 22.184 1.00 87.19 95 LYS A C 1
ATOM 698 O O . LYS A 1 95 ? -18.625 -9.585 23.317 1.00 87.19 95 LYS A O 1
ATOM 703 N N . THR A 1 96 ? -19.628 -10.779 21.699 1.00 89.50 96 THR A N 1
ATOM 704 C CA . THR A 1 96 ? -19.715 -12.024 22.484 1.00 89.50 96 THR A CA 1
ATOM 705 C C . THR A 1 96 ? -18.334 -12.517 22.933 1.00 89.50 96 THR A C 1
ATOM 707 O O . THR A 1 96 ? -18.166 -12.942 24.074 1.00 89.50 96 THR A O 1
ATOM 710 N N . ILE A 1 97 ? -17.320 -12.417 22.069 1.00 87.25 97 ILE A N 1
ATOM 711 C CA . ILE A 1 97 ? -15.941 -12.803 22.406 1.00 87.25 97 ILE A CA 1
ATOM 712 C C . ILE A 1 97 ? -15.367 -11.877 23.487 1.00 87.25 97 ILE A C 1
ATOM 714 O O . ILE A 1 97 ? -14.747 -12.348 24.439 1.00 87.25 97 ILE A O 1
ATOM 718 N N . LEU A 1 98 ? -15.600 -10.568 23.374 1.00 86.31 98 LEU A N 1
ATOM 719 C CA . LEU A 1 98 ? -15.111 -9.587 24.344 1.00 86.31 98 LEU A CA 1
ATOM 720 C C . LEU A 1 98 ? -15.806 -9.694 25.698 1.00 86.31 98 LEU A C 1
ATOM 722 O O . LEU A 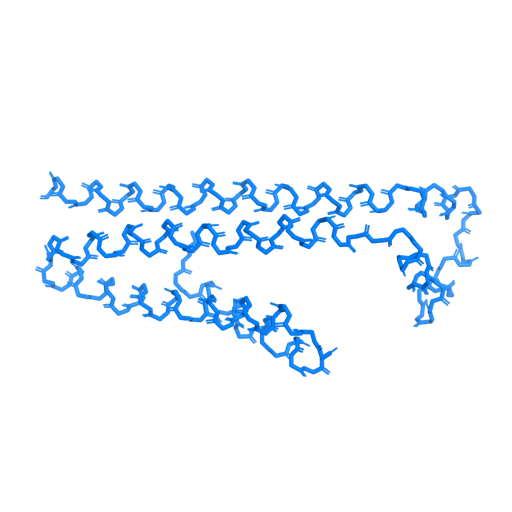1 98 ? -15.173 -9.460 26.722 1.00 86.31 98 LEU A O 1
ATOM 726 N N . GLN A 1 99 ? -17.071 -10.111 25.731 1.00 88.31 99 GLN A N 1
ATOM 727 C CA . GLN A 1 99 ? -17.789 -10.370 26.981 1.00 88.31 99 GLN A CA 1
ATOM 728 C C . GLN A 1 99 ? -17.209 -11.543 27.782 1.00 88.31 99 GLN A C 1
ATOM 730 O O . GLN A 1 99 ? -17.378 -11.583 28.999 1.00 88.31 99 GLN A O 1
ATOM 735 N N . ALA A 1 100 ? -16.521 -12.482 27.126 1.00 89.12 100 ALA A N 1
ATOM 736 C CA . ALA A 1 100 ? -15.817 -13.572 27.797 1.00 89.12 100 ALA A CA 1
ATOM 737 C C . ALA A 1 100 ? -14.445 -13.147 28.363 1.00 89.12 100 ALA A C 1
ATOM 739 O O . ALA A 1 100 ? -13.838 -13.906 29.121 1.00 89.12 100 ALA A O 1
ATOM 740 N N . ALA A 1 101 ? -13.945 -11.958 28.006 1.00 87.62 101 ALA A N 1
ATOM 741 C CA . ALA A 1 101 ? -12.667 -11.433 28.473 1.00 87.62 101 ALA A CA 1
ATOM 742 C C . ALA A 1 101 ? -12.813 -10.602 29.770 1.00 87.62 101 ALA A C 1
ATOM 744 O O . ALA A 1 101 ? -13.878 -10.042 30.043 1.00 87.62 101 ALA A O 1
ATOM 745 N N . PRO A 1 102 ? -11.746 -10.474 30.582 1.00 90.88 102 PRO A N 1
ATOM 746 C CA . PRO A 1 102 ? -11.736 -9.574 31.735 1.00 90.88 102 PRO A CA 1
ATOM 747 C C . PRO A 1 102 ? -11.987 -8.116 31.321 1.00 90.88 102 PRO A C 1
ATOM 749 O O . PRO A 1 102 ? -11.401 -7.645 30.345 1.00 90.88 102 PRO A O 1
ATOM 752 N N . LYS A 1 103 ? -12.801 -7.383 32.094 1.00 85.81 103 LYS A N 1
ATOM 753 C CA . LYS A 1 103 ? -13.189 -5.990 31.786 1.00 85.81 103 LYS A CA 1
ATOM 754 C C . LYS A 1 103 ? -11.983 -5.070 31.572 1.00 85.81 103 LYS A C 1
ATOM 756 O O . LYS A 1 103 ? -11.930 -4.372 30.566 1.00 85.81 103 LYS A O 1
ATOM 761 N N . ASP A 1 104 ? -10.977 -5.174 32.438 1.00 88.62 104 ASP A N 1
ATOM 762 C CA . ASP A 1 104 ? -9.746 -4.376 32.364 1.00 88.62 104 ASP A CA 1
ATOM 763 C C . ASP A 1 104 ? -8.986 -4.593 31.042 1.00 88.62 104 ASP A C 1
ATOM 765 O O . ASP A 1 104 ? -8.359 -3.681 30.508 1.00 88.62 104 ASP A O 1
ATOM 769 N N . SER A 1 105 ? -9.055 -5.806 30.479 1.00 86.69 105 SER A N 1
ATOM 770 C CA . SER A 1 105 ? -8.422 -6.126 29.192 1.00 86.69 105 SER A CA 1
ATOM 771 C C . SER A 1 105 ? -9.185 -5.530 28.011 1.00 86.69 105 SER A C 1
ATOM 773 O O . SER A 1 105 ? -8.564 -5.111 27.036 1.00 86.69 105 SER A O 1
ATOM 775 N N . VAL A 1 106 ? -10.518 -5.472 28.095 1.00 84.94 106 VAL A N 1
ATOM 776 C CA . VAL A 1 106 ? -11.367 -4.873 27.055 1.00 84.94 106 VAL A CA 1
ATOM 777 C C . VAL A 1 106 ? -11.157 -3.362 27.008 1.00 84.94 106 VAL A C 1
ATOM 779 O O . VAL A 1 106 ? -10.919 -2.826 25.929 1.00 84.94 106 VAL A O 1
ATOM 782 N N . GLU A 1 107 ? -11.142 -2.692 28.162 1.00 85.56 107 GLU A N 1
ATOM 783 C CA . GLU A 1 107 ? -10.882 -1.248 28.244 1.00 85.56 107 GLU A CA 1
ATOM 784 C C . GLU A 1 107 ? -9.488 -0.889 27.714 1.00 85.56 107 GLU A C 1
ATOM 786 O O . GLU A 1 107 ? -9.341 0.038 26.914 1.00 85.56 107 GLU A O 1
ATOM 791 N N . LEU A 1 108 ? -8.460 -1.661 28.090 1.00 87.50 108 LEU A N 1
ATOM 792 C CA . LEU A 1 108 ? -7.106 -1.473 27.568 1.00 87.50 108 LEU A CA 1
ATOM 793 C C . LEU A 1 108 ? -7.058 -1.662 26.042 1.00 87.50 108 LEU A C 1
ATOM 795 O O . LEU A 1 108 ? -6.386 -0.909 25.335 1.00 87.50 108 LEU A O 1
ATOM 799 N N . MET A 1 109 ? -7.776 -2.658 25.517 1.00 85.50 109 MET A N 1
ATOM 800 C CA . MET A 1 109 ? -7.835 -2.920 24.083 1.00 85.50 109 MET A CA 1
ATOM 801 C C . MET A 1 109 ? -8.540 -1.784 23.334 1.00 85.50 109 MET A C 1
ATOM 803 O O . MET A 1 109 ? -8.005 -1.316 22.334 1.00 85.50 109 MET A O 1
ATOM 807 N N . GLU A 1 110 ? -9.682 -1.294 23.818 1.00 86.00 110 GLU A N 1
ATOM 808 C CA . GLU A 1 110 ? -10.402 -0.165 23.209 1.00 86.00 110 GLU A CA 1
ATOM 809 C C . GLU A 1 110 ? -9.540 1.107 23.155 1.00 86.00 110 GLU A C 1
ATOM 811 O O . GLU A 1 110 ? -9.553 1.824 22.152 1.00 86.00 110 GLU A O 1
ATOM 816 N N . GLN A 1 111 ? -8.727 1.352 24.187 1.00 88.06 111 GLN A N 1
ATOM 817 C CA . GLN A 1 111 ? -7.819 2.502 24.240 1.00 88.06 111 GLN A CA 1
ATOM 818 C C . GLN A 1 111 ? -6.612 2.358 23.302 1.00 88.06 111 GLN A C 1
ATOM 820 O O . GLN A 1 111 ? -6.212 3.321 22.640 1.00 88.06 111 GLN A O 1
ATOM 825 N N . LEU A 1 112 ? -6.003 1.170 23.240 1.00 90.75 112 LEU A N 1
ATOM 826 C CA . LEU A 1 112 ? -4.758 0.959 22.494 1.00 90.75 112 LEU A CA 1
ATOM 827 C C . LEU A 1 112 ? -4.981 0.628 21.017 1.00 90.75 112 LEU A C 1
ATOM 829 O O . LEU A 1 112 ? -4.138 0.975 20.186 1.00 90.75 112 LEU A O 1
ATOM 833 N N . LEU A 1 113 ? -6.091 -0.023 20.665 1.00 91.56 113 LEU A N 1
ATOM 834 C CA . LEU A 1 113 ? -6.333 -0.549 19.321 1.00 91.56 113 LEU A CA 1
ATOM 835 C C . LEU A 1 113 ? -6.252 0.518 18.212 1.00 91.56 113 LEU A C 1
ATOM 837 O O . LEU A 1 113 ? -5.576 0.250 17.215 1.00 91.56 113 LEU A O 1
ATOM 841 N N . PRO A 1 114 ? -6.821 1.735 18.354 1.00 91.06 114 PRO A N 1
ATOM 842 C CA . PRO A 1 114 ? -6.666 2.783 17.341 1.00 91.06 114 PRO A CA 1
ATOM 843 C C . PRO A 1 114 ? -5.197 3.155 17.099 1.00 91.06 114 PRO A C 1
ATOM 845 O O . PRO A 1 114 ? -4.755 3.287 15.955 1.00 91.06 114 PRO A O 1
ATOM 848 N N . THR A 1 115 ? -4.413 3.273 18.173 1.00 92.81 115 THR A N 1
ATOM 849 C CA . THR A 1 115 ? -2.981 3.597 18.108 1.00 92.81 115 THR A CA 1
ATOM 850 C C . THR A 1 115 ? -2.186 2.469 17.455 1.00 92.81 115 THR A C 1
ATOM 852 O O . THR A 1 115 ? -1.345 2.728 16.593 1.00 92.81 115 THR A O 1
ATOM 855 N N . LEU A 1 116 ? -2.482 1.216 17.811 1.00 92.56 116 LEU A N 1
ATOM 856 C CA . LEU A 1 116 ? -1.851 0.040 17.211 1.00 92.56 116 LEU A CA 1
ATOM 857 C C . LEU A 1 116 ? -2.150 -0.050 15.712 1.00 92.56 116 LEU A C 1
ATOM 859 O O . LEU A 1 116 ? -1.228 -0.242 14.923 1.00 92.56 116 LEU A O 1
ATOM 863 N N . LEU A 1 117 ? -3.403 0.170 15.302 1.00 92.56 117 LEU A N 1
ATOM 864 C CA . LEU A 1 117 ? -3.796 0.164 13.891 1.00 92.56 117 LEU A CA 1
ATOM 865 C C . LEU A 1 117 ? -3.073 1.258 13.096 1.00 92.56 117 LEU A C 1
ATOM 867 O O . LEU A 1 117 ? -2.517 0.972 12.034 1.00 92.56 117 LEU A O 1
ATOM 871 N N . ARG A 1 118 ? -2.996 2.487 13.626 1.00 92.25 118 ARG A N 1
ATOM 872 C CA . ARG A 1 118 ? -2.200 3.572 13.020 1.00 92.25 118 ARG A CA 1
ATOM 873 C C . ARG A 1 118 ? -0.732 3.174 12.875 1.00 92.25 118 ARG A C 1
ATOM 875 O O . ARG A 1 118 ? -0.143 3.378 11.813 1.00 92.25 118 ARG A O 1
ATOM 882 N N . GLY A 1 119 ? -0.159 2.560 13.911 1.00 93.44 119 GLY A N 1
ATOM 883 C CA . GLY A 1 119 ? 1.198 2.017 13.886 1.00 93.44 119 GLY A CA 1
ATOM 884 C C . GLY A 1 119 ? 1.393 0.970 12.787 1.00 93.44 119 GLY A C 1
ATOM 885 O O . GLY A 1 119 ? 2.360 1.049 12.031 1.00 93.44 119 GLY A O 1
ATOM 886 N N . CYS A 1 120 ? 0.449 0.038 12.629 1.00 93.50 120 CYS A N 1
ATOM 887 C CA . CYS A 1 120 ? 0.480 -0.965 11.564 1.00 93.50 120 CYS A CA 1
ATOM 888 C C . CYS A 1 120 ? 0.478 -0.329 10.165 1.00 93.50 120 CYS A C 1
ATOM 890 O O . CYS A 1 120 ? 1.293 -0.720 9.327 1.00 93.50 120 CYS A O 1
ATOM 892 N N . TYR A 1 121 ? -0.375 0.672 9.915 1.00 92.88 121 TYR A N 1
ATOM 893 C CA . TYR A 1 121 ? -0.383 1.405 8.641 1.00 92.88 121 TYR A CA 1
ATOM 894 C C . TYR A 1 121 ? 0.943 2.126 8.382 1.00 92.88 121 TYR A C 1
ATOM 896 O O . TYR A 1 121 ? 1.453 2.091 7.261 1.00 92.88 121 TYR A O 1
ATOM 904 N N . LEU A 1 122 ? 1.538 2.733 9.412 1.00 93.94 122 LEU A N 1
ATOM 905 C CA . LEU A 1 122 ? 2.820 3.428 9.299 1.00 93.94 122 LEU A CA 1
ATOM 906 C C . LEU A 1 122 ? 3.977 2.461 8.997 1.00 93.94 122 LEU A C 1
ATOM 908 O O . LEU A 1 122 ? 4.806 2.728 8.126 1.00 93.94 122 LEU A O 1
ATOM 912 N N . ILE A 1 123 ? 4.013 1.302 9.661 1.00 94.56 123 ILE A N 1
ATOM 913 C CA . ILE A 1 123 ? 4.994 0.245 9.375 1.00 94.56 123 ILE A CA 1
ATOM 914 C C . ILE A 1 123 ? 4.811 -0.270 7.944 1.00 94.56 123 ILE A C 1
ATOM 916 O O . ILE A 1 123 ? 5.787 -0.372 7.199 1.00 94.56 123 ILE A O 1
ATOM 920 N N . ALA A 1 124 ? 3.573 -0.542 7.523 1.00 92.06 124 ALA A N 1
ATOM 921 C CA . ALA A 1 124 ? 3.276 -0.976 6.160 1.00 92.06 124 ALA A CA 1
ATOM 922 C C . ALA A 1 124 ? 3.713 0.069 5.116 1.00 92.06 124 ALA A C 1
ATOM 924 O O . ALA A 1 124 ? 4.261 -0.294 4.069 1.00 92.06 124 ALA A O 1
ATOM 925 N N . ALA A 1 125 ? 3.535 1.359 5.416 1.00 92.62 125 ALA A N 1
ATOM 926 C CA . ALA A 1 125 ? 3.982 2.466 4.579 1.00 92.62 125 ALA A CA 1
ATOM 927 C C . ALA A 1 125 ? 5.509 2.453 4.408 1.00 92.62 125 ALA A C 1
ATOM 929 O O . ALA A 1 125 ? 6.004 2.472 3.279 1.00 92.62 125 ALA A O 1
ATOM 930 N N . LEU A 1 126 ? 6.260 2.317 5.505 1.00 94.25 126 LEU A N 1
ATOM 931 C CA . LEU A 1 126 ? 7.723 2.225 5.473 1.00 94.25 126 LEU A CA 1
ATOM 932 C C . LEU A 1 126 ? 8.205 0.997 4.694 1.00 94.25 126 LEU A C 1
ATOM 934 O O . LEU A 1 126 ? 9.044 1.123 3.799 1.00 94.25 126 LEU A O 1
ATOM 938 N N . VAL A 1 127 ? 7.650 -0.184 4.977 1.00 93.19 127 VAL A N 1
ATOM 939 C CA . VAL A 1 127 ? 8.009 -1.428 4.275 1.00 93.19 127 VAL A CA 1
ATOM 940 C C . VAL A 1 127 ? 7.759 -1.293 2.773 1.00 93.19 127 VAL A C 1
ATOM 942 O O . VAL A 1 127 ? 8.610 -1.683 1.966 1.00 93.19 127 VAL A O 1
ATOM 945 N N . THR A 1 128 ? 6.628 -0.699 2.385 1.00 90.94 128 THR A N 1
ATOM 946 C CA . THR A 1 128 ? 6.282 -0.464 0.977 1.00 90.94 128 THR A CA 1
ATOM 947 C C . THR A 1 128 ? 7.257 0.509 0.320 1.00 90.94 128 THR A C 1
ATOM 949 O O . THR A 1 128 ? 7.781 0.204 -0.755 1.00 90.94 128 THR A O 1
ATOM 952 N N . LEU A 1 129 ? 7.557 1.635 0.975 1.00 93.56 129 LEU A N 1
ATOM 953 C CA . LEU A 1 129 ? 8.509 2.635 0.491 1.00 93.56 129 LEU A CA 1
ATOM 954 C C . LEU A 1 129 ? 9.876 2.005 0.209 1.00 93.56 129 LEU A C 1
ATOM 956 O O . LEU A 1 129 ? 10.372 2.087 -0.916 1.00 93.56 129 LEU A O 1
ATOM 960 N N . PHE A 1 130 ? 10.466 1.327 1.198 1.00 94.69 130 PHE A N 1
ATOM 961 C CA . PHE A 1 130 ? 11.790 0.722 1.046 1.00 94.69 130 PHE A CA 1
ATOM 962 C C . PHE A 1 130 ? 11.797 -0.403 0.009 1.00 94.69 130 PHE A C 1
ATOM 964 O O . PHE A 1 130 ? 12.725 -0.493 -0.796 1.00 94.69 130 PHE A O 1
ATOM 971 N N . SER A 1 131 ? 10.743 -1.221 -0.039 1.00 92.00 131 SER A N 1
ATOM 972 C CA . SER A 1 131 ? 10.622 -2.297 -1.027 1.00 92.00 131 SER A CA 1
ATOM 973 C C . SER A 1 131 ? 10.537 -1.766 -2.459 1.00 92.00 131 SER A C 1
ATOM 975 O O . SER A 1 131 ? 11.198 -2.297 -3.355 1.00 92.00 131 SER A O 1
ATOM 977 N N . CYS A 1 132 ? 9.734 -0.726 -2.694 1.00 93.38 132 CYS A N 1
ATOM 978 C CA . CYS A 1 132 ? 9.550 -0.146 -4.022 1.00 93.38 132 CYS A CA 1
ATOM 979 C C . CYS A 1 132 ? 10.786 0.640 -4.468 1.00 93.38 132 CYS A C 1
ATOM 981 O O . CYS A 1 132 ? 11.253 0.456 -5.592 1.00 93.38 132 CYS A O 1
ATOM 983 N N . LEU A 1 133 ? 11.380 1.451 -3.585 1.00 93.50 133 LEU A N 1
ATOM 984 C CA . LEU A 1 133 ? 12.629 2.157 -3.885 1.00 93.50 133 LEU A CA 1
ATOM 985 C C . LEU A 1 133 ? 13.790 1.188 -4.128 1.00 93.50 133 LEU A C 1
ATOM 987 O O . LEU A 1 133 ? 14.569 1.392 -5.060 1.00 93.50 133 LEU A O 1
ATOM 991 N N . GLY A 1 134 ? 13.876 0.104 -3.352 1.00 93.50 134 GLY A N 1
ATOM 992 C CA . GLY A 1 134 ? 14.850 -0.963 -3.571 1.00 93.50 134 GLY A CA 1
ATOM 993 C C . GLY A 1 134 ? 14.709 -1.583 -4.961 1.00 93.50 134 GLY A C 1
ATOM 994 O O . GLY A 1 134 ? 15.688 -1.677 -5.703 1.00 93.50 134 GLY A O 1
ATOM 995 N N . MET A 1 135 ? 13.484 -1.924 -5.373 1.00 91.62 135 MET A N 1
ATOM 996 C CA . MET A 1 135 ? 13.222 -2.442 -6.721 1.00 91.62 135 MET A CA 1
ATOM 997 C C . MET A 1 135 ? 13.514 -1.410 -7.817 1.00 91.62 135 MET A C 1
ATOM 999 O O . MET A 1 135 ? 14.139 -1.747 -8.824 1.00 91.62 135 MET A O 1
ATOM 1003 N N . ALA A 1 136 ? 13.136 -0.145 -7.621 1.00 92.81 136 ALA A N 1
ATOM 1004 C CA . ALA A 1 136 ? 13.449 0.937 -8.552 1.00 92.81 136 ALA A CA 1
ATOM 1005 C C . ALA A 1 136 ? 14.964 1.103 -8.743 1.00 92.81 136 ALA A C 1
ATOM 1007 O O . ALA A 1 136 ? 15.445 1.265 -9.871 1.00 92.81 136 ALA A O 1
ATOM 1008 N N . PHE A 1 137 ? 15.729 1.009 -7.653 1.00 93.94 137 PHE A N 1
ATOM 1009 C CA . PHE A 1 137 ? 17.185 1.033 -7.681 1.00 93.94 137 PHE A CA 1
ATOM 1010 C C . PHE A 1 137 ? 17.763 -0.166 -8.439 1.00 93.94 137 PHE A C 1
ATOM 1012 O O . PHE A 1 137 ? 18.639 0.024 -9.283 1.00 93.94 137 PHE A O 1
ATOM 1019 N N . LEU A 1 138 ? 17.255 -1.382 -8.212 1.00 91.56 138 LEU A N 1
ATOM 1020 C CA . LEU A 1 138 ? 17.690 -2.577 -8.945 1.00 91.56 138 LEU A CA 1
ATOM 1021 C C . LEU A 1 138 ? 17.423 -2.450 -10.451 1.00 91.56 138 LEU A C 1
ATOM 1023 O O . LEU A 1 138 ? 18.319 -2.720 -11.256 1.00 91.56 138 LEU A O 1
ATOM 1027 N N . TYR A 1 139 ? 16.244 -1.956 -10.841 1.00 90.62 139 TYR A N 1
ATOM 1028 C CA . TYR A 1 139 ? 15.927 -1.681 -12.244 1.00 90.62 139 TYR A CA 1
ATOM 1029 C C . TYR A 1 139 ? 16.854 -0.618 -12.840 1.00 90.62 139 TYR A C 1
ATOM 1031 O O . TYR A 1 139 ? 17.390 -0.821 -13.929 1.00 90.62 139 TYR A O 1
ATOM 1039 N N . ARG A 1 140 ? 17.156 0.468 -12.117 1.00 89.62 140 ARG A N 1
ATOM 1040 C CA . ARG A 1 140 ? 18.153 1.454 -12.570 1.00 89.62 140 ARG A CA 1
ATOM 1041 C C . ARG A 1 140 ? 19.562 0.876 -12.662 1.00 89.62 140 ARG A C 1
ATOM 1043 O O . ARG A 1 140 ? 20.282 1.208 -13.597 1.00 89.62 140 ARG A O 1
ATOM 1050 N N . ARG A 1 141 ? 19.975 0.014 -11.732 1.00 90.31 141 ARG A N 1
ATOM 1051 C CA . ARG A 1 141 ? 21.300 -0.623 -11.758 1.00 90.31 141 ARG A CA 1
ATOM 1052 C C . ARG A 1 141 ? 21.453 -1.560 -12.952 1.00 90.31 141 ARG A C 1
ATOM 1054 O O . ARG A 1 141 ? 22.549 -1.641 -13.499 1.00 90.31 141 ARG A O 1
ATOM 1061 N N . SER A 1 142 ? 20.372 -2.209 -13.386 1.00 85.06 142 SER A N 1
ATOM 1062 C CA . SER A 1 142 ? 20.380 -3.049 -14.591 1.00 85.06 142 SER A CA 1
ATOM 1063 C C . SER A 1 142 ? 20.706 -2.279 -15.877 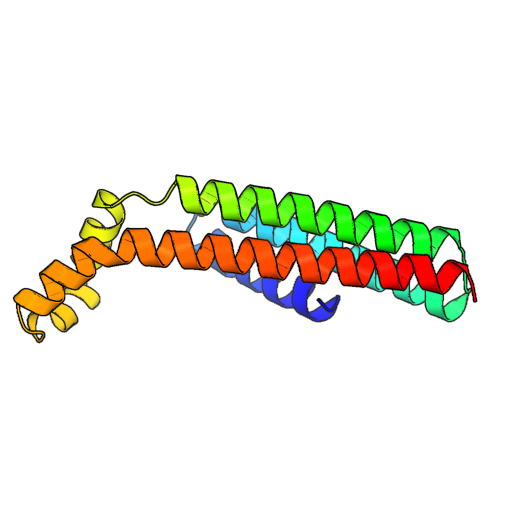1.00 85.06 142 SER A C 1
ATOM 1065 O O . SER A 1 142 ? 21.127 -2.895 -16.840 1.00 85.06 142 SER A O 1
ATOM 1067 N N . LEU A 1 143 ? 20.595 -0.942 -15.877 1.00 79.38 143 LEU A N 1
ATOM 1068 C CA . LEU A 1 143 ? 20.993 -0.085 -17.002 1.00 79.38 143 LEU A CA 1
ATOM 1069 C C . LEU A 1 143 ? 22.508 0.063 -17.170 1.00 79.38 143 LEU A C 1
ATOM 1071 O O . LEU A 1 143 ? 22.955 0.524 -18.213 1.00 79.38 143 LEU A O 1
ATOM 1075 N N . LYS A 1 144 ? 23.281 -0.220 -16.116 1.00 73.06 144 LYS A N 1
ATOM 1076 C CA . LYS A 1 144 ? 24.743 -0.059 -16.101 1.00 73.06 144 LYS A CA 1
ATOM 1077 C C . LYS A 1 144 ? 25.488 -1.357 -16.447 1.00 73.06 144 LYS A C 1
ATOM 1079 O O . LYS A 1 144 ? 26.710 -1.374 -16.351 1.00 73.06 144 LYS A O 1
ATOM 1084 N N . ARG A 1 145 ? 24.766 -2.439 -16.740 1.00 60.25 145 ARG A N 1
ATOM 1085 C CA . ARG A 1 145 ? 25.296 -3.760 -17.104 1.00 60.25 145 ARG A CA 1
ATOM 1086 C C . ARG A 1 145 ? 24.895 -4.084 -18.532 1.00 60.25 145 ARG A C 1
ATOM 1088 O O . ARG A 1 145 ? 25.694 -4.767 -19.197 1.00 60.25 145 ARG A O 1
#

Organism: NCBI:txid415222

Secondary structure (DSSP, 8-state):
--HHHHHHHHHHHHHHHHHHT-HHHHHHHHHHHHHHHHHHHHHHHHHHH--HHHHHHHHHHHHHHHHHHHHHHHHHHHT--HHHHHHHHTSTTHHHHHHTS-HHHHHHHHHHHHHHHHHHHHHHHHHHHHHHHHHHHHHHHGGG-

pLDDT: mean 88.73, std 5.21, range [60.25, 94.94]

Radius of gyration: 19.62 Å; chains: 1; bounding box: 47×23×58 Å

Sequence (145 aa):
MSAYSLLVFGALSLLFSGVLGGLAGVLVGAALLLHGGVELWKRKVLIAERKVAAAKALAVNQCLLAVTVLVYLLWAALQIDSAEIASILQREPIKTILQAAPKDSVELMEQLLPTLLRGCYLIAALVTLFSCLGMAFLYRRSLKR

Foldseek 3Di:
DALVVLLVQLVVLCVVCVVVVPPLSNVLSVLSNVLSVLLVVLVVCCVPPVDLVSLQSNLVSLVVNLVSLLVSLQVVLVPQDLVVVVVVCCDPPNVVVVVVDDPVVSVVCSVCVNVVSSVVSVVVSVVSNCVSNVSSVVSNVSSVD